Protein AF-A0A972TIW1-F1 (afdb_monomer)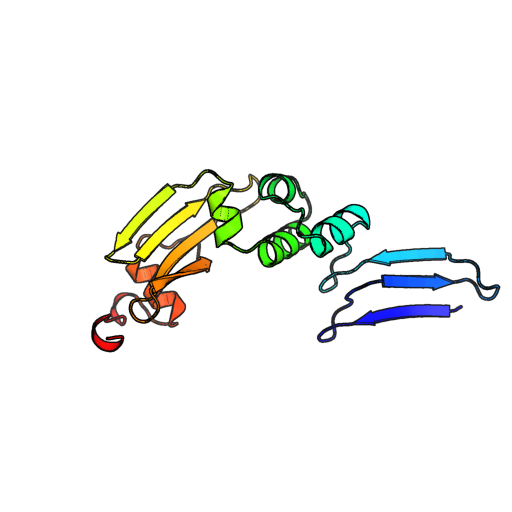

pLDDT: mean 91.23, std 8.9, range [49.75, 98.56]

Radius of gyration: 20.18 Å; Cα contacts (8 Å, |Δi|>4): 251; chains: 1; bounding box: 39×25×66 Å

Mean predicted aligned error: 5.88 Å

Secondary structure (DSSP, 8-state):
-EEEEEEETTEEEEEEEEE-TTS-EEEEEEEETTEEE-HHHHHHHHTT---HHHHHH---HHHHHHHHHHH-HHHHHTTS--EEEEEETTEEEEEE---TTSPPEEEEEEE-TTT--EEEEEE-TT---HHHHHHHHTT--TTT--GGGG-

Structure (mmCIF, N/CA/C/O backbone):
data_AF-A0A972TIW1-F1
#
_entry.id   AF-A0A972TIW1-F1
#
loop_
_atom_site.group_PDB
_atom_site.id
_atom_site.type_symbol
_atom_site.label_atom_id
_atom_site.label_alt_id
_atom_site.label_comp_id
_atom_site.label_asym_id
_atom_site.label_entity_id
_atom_site.label_seq_id
_atom_site.pdbx_PDB_ins_code
_atom_site.Cartn_x
_atom_site.Cartn_y
_atom_site.Cartn_z
_atom_site.occupancy
_atom_site.B_iso_or_equiv
_atom_site.auth_seq_id
_atom_site.auth_comp_id
_atom_site.auth_asym_id
_atom_site.auth_atom_id
_atom_site.pdbx_PDB_model_num
ATOM 1 N N . MET A 1 1 ? 25.552 -8.500 -30.200 1.00 74.44 1 MET A N 1
ATOM 2 C CA . MET A 1 1 ? 24.247 -8.112 -29.606 1.00 74.44 1 MET A CA 1
ATOM 3 C C . MET A 1 1 ? 24.519 -7.359 -28.313 1.00 74.44 1 MET A C 1
ATOM 5 O O . MET A 1 1 ? 25.302 -7.860 -27.518 1.00 74.44 1 MET A O 1
ATOM 9 N N . LYS A 1 2 ? 23.935 -6.172 -28.109 1.00 87.25 2 LYS A N 1
ATOM 10 C CA . LYS A 1 2 ? 24.205 -5.327 -26.927 1.00 87.25 2 LYS A CA 1
ATOM 11 C C . LYS A 1 2 ? 22.974 -5.257 -26.022 1.00 87.25 2 LYS A C 1
ATOM 13 O O . LYS A 1 2 ? 21.846 -5.267 -26.517 1.00 87.25 2 LYS A O 1
ATOM 18 N N . MET A 1 3 ? 23.176 -5.179 -24.708 1.00 88.31 3 MET A N 1
ATOM 19 C CA . MET A 1 3 ? 22.104 -5.073 -23.713 1.00 88.31 3 MET A CA 1
ATOM 20 C C . MET A 1 3 ? 22.479 -4.080 -22.610 1.00 88.31 3 MET A C 1
ATOM 22 O O . MET A 1 3 ? 23.651 -3.931 -22.283 1.00 88.31 3 MET A O 1
ATOM 26 N N . GLN A 1 4 ? 21.473 -3.411 -22.050 1.00 89.88 4 GLN A N 1
ATOM 27 C CA . GLN A 1 4 ? 21.572 -2.538 -20.884 1.00 89.88 4 GLN A CA 1
ATOM 28 C C . GLN A 1 4 ? 20.495 -2.965 -19.895 1.00 89.88 4 GLN A C 1
ATOM 30 O O . GLN A 1 4 ? 19.339 -3.163 -20.283 1.00 89.88 4 GLN A O 1
ATOM 35 N N . MET A 1 5 ? 20.874 -3.094 -18.629 1.00 89.75 5 MET A N 1
ATOM 36 C CA . MET A 1 5 ? 19.962 -3.463 -17.560 1.00 89.75 5 MET A CA 1
ATOM 37 C C . MET A 1 5 ? 20.386 -2.787 -16.267 1.00 89.75 5 MET A C 1
ATOM 39 O O . MET A 1 5 ? 21.566 -2.782 -15.928 1.00 89.75 5 MET A O 1
ATOM 43 N N . ASN A 1 6 ? 19.402 -2.236 -15.571 1.00 88.75 6 ASN A N 1
ATOM 44 C CA . ASN A 1 6 ? 19.588 -1.588 -14.285 1.00 88.75 6 ASN A CA 1
ATOM 45 C C . ASN A 1 6 ? 19.116 -2.529 -13.166 1.00 88.75 6 ASN A C 1
ATOM 47 O O . ASN A 1 6 ? 18.131 -3.261 -13.333 1.00 88.75 6 ASN A O 1
ATOM 51 N N . PHE A 1 7 ? 19.823 -2.503 -12.038 1.00 88.25 7 PHE A N 1
ATOM 52 C CA . PHE A 1 7 ? 19.518 -3.300 -10.855 1.00 88.25 7 PHE A CA 1
ATOM 53 C C . PHE A 1 7 ? 19.493 -2.422 -9.600 1.00 88.25 7 PHE A C 1
ATOM 55 O O . PHE A 1 7 ? 20.227 -1.442 -9.517 1.00 88.25 7 PHE A O 1
ATOM 62 N N . SER A 1 8 ? 18.664 -2.807 -8.632 1.00 86.38 8 SER A N 1
ATOM 63 C CA . SER A 1 8 ? 18.637 -2.305 -7.253 1.00 86.38 8 SER A CA 1
ATOM 64 C C . SER A 1 8 ? 18.431 -3.507 -6.343 1.00 86.38 8 SER A C 1
ATOM 66 O O . SER A 1 8 ? 17.546 -4.318 -6.618 1.00 86.38 8 SER A O 1
ATOM 68 N N . ASP A 1 9 ? 19.269 -3.655 -5.317 1.00 86.50 9 ASP A N 1
ATOM 69 C CA . ASP A 1 9 ? 19.204 -4.763 -4.347 1.00 86.50 9 ASP A CA 1
ATOM 70 C C . ASP A 1 9 ? 19.191 -6.155 -5.006 1.00 86.50 9 ASP A C 1
ATOM 72 O O . ASP A 1 9 ? 18.443 -7.053 -4.629 1.00 86.50 9 ASP A O 1
ATOM 76 N N . GLY A 1 10 ? 19.974 -6.322 -6.078 1.00 86.06 10 GLY A N 1
ATOM 77 C CA . GLY A 1 10 ? 20.034 -7.571 -6.849 1.00 86.06 10 GLY A CA 1
ATOM 78 C C . GLY A 1 10 ? 18.813 -7.845 -7.741 1.00 86.06 10 GLY A C 1
ATOM 79 O O . GLY A 1 10 ? 18.799 -8.830 -8.481 1.00 86.06 10 GLY A O 1
ATOM 80 N N . LEU A 1 11 ? 17.800 -6.975 -7.739 1.00 85.38 11 LEU A N 1
ATOM 81 C CA . LEU A 1 11 ? 16.595 -7.092 -8.562 1.00 85.38 11 LEU A CA 1
ATOM 82 C C . LEU A 1 11 ? 16.664 -6.142 -9.756 1.00 85.38 11 LEU A C 1
ATOM 84 O O . LEU A 1 11 ? 17.169 -5.028 -9.646 1.00 85.38 11 LEU A O 1
ATOM 88 N N . ARG A 1 12 ? 16.098 -6.536 -10.902 1.00 87.62 12 ARG A N 1
ATOM 89 C CA . ARG A 1 12 ? 15.948 -5.632 -12.051 1.00 87.62 12 ARG A CA 1
ATOM 90 C C . ARG A 1 12 ? 15.081 -4.450 -11.640 1.00 87.62 12 ARG A C 1
ATOM 92 O O . ARG A 1 12 ? 13.931 -4.640 -11.225 1.00 87.62 12 ARG A O 1
ATOM 99 N N . ASN A 1 13 ? 15.627 -3.251 -11.793 1.00 89.81 13 ASN A N 1
ATOM 100 C CA . ASN A 1 13 ? 14.957 -2.011 -11.442 1.00 89.81 13 ASN A CA 1
ATOM 101 C C . ASN A 1 13 ? 15.368 -0.905 -12.420 1.00 89.81 13 ASN A C 1
ATOM 103 O O . ASN A 1 13 ? 16.543 -0.570 -12.510 1.00 89.81 13 ASN A O 1
ATOM 107 N N . GLY A 1 14 ? 14.420 -0.365 -13.181 1.00 89.44 14 GLY A N 1
ATOM 108 C CA . GLY A 1 14 ? 14.646 0.592 -14.260 1.00 89.44 14 GLY A CA 1
ATOM 109 C C . GLY A 1 14 ? 14.584 -0.029 -15.659 1.00 89.44 14 GLY A C 1
ATOM 110 O O . GLY A 1 14 ? 13.892 -1.021 -15.910 1.00 89.44 14 GLY A O 1
ATOM 111 N N . PHE A 1 15 ? 15.272 0.600 -16.615 1.00 91.56 15 PHE A N 1
ATOM 112 C CA . PHE A 1 15 ? 15.184 0.224 -18.024 1.00 91.56 15 PHE A CA 1
ATOM 113 C C . PHE A 1 15 ? 15.972 -1.047 -18.345 1.00 91.56 15 PHE A C 1
ATOM 115 O O . PHE A 1 15 ? 17.157 -1.174 -18.049 1.00 91.56 15 PHE A O 1
ATOM 122 N N . TYR A 1 16 ? 15.313 -1.937 -19.075 1.00 92.25 16 TYR A N 1
ATOM 123 C CA . TYR A 1 16 ? 15.921 -3.040 -19.795 1.00 92.25 16 TYR A CA 1
ATOM 124 C C . TYR A 1 16 ? 15.857 -2.739 -21.290 1.00 92.25 16 TYR A C 1
ATOM 126 O O . TYR A 1 16 ? 14.766 -2.566 -21.849 1.00 92.25 16 TYR A O 1
ATOM 134 N N . LYS A 1 17 ? 17.016 -2.665 -21.943 1.00 94.31 17 LYS A N 1
ATOM 135 C CA . LYS A 1 17 ? 17.125 -2.372 -23.373 1.00 94.31 17 LYS A CA 1
ATOM 136 C C . LYS A 1 17 ? 18.016 -3.388 -24.076 1.00 94.31 17 LYS A C 1
ATOM 138 O O . LYS A 1 17 ? 19.038 -3.802 -23.534 1.00 94.31 17 LYS A O 1
ATOM 143 N N . LYS A 1 18 ? 17.639 -3.768 -25.295 1.00 93.69 18 LYS A N 1
ATOM 144 C CA . LYS A 1 18 ? 18.380 -4.717 -26.138 1.00 93.69 18 LYS A CA 1
ATOM 145 C C . LYS A 1 18 ? 18.510 -4.165 -27.550 1.00 93.69 18 LYS A C 1
ATOM 147 O O . LYS A 1 18 ? 17.514 -3.696 -28.096 1.00 93.69 18 LYS A O 1
ATOM 152 N N . TRP A 1 19 ? 19.698 -4.264 -28.140 1.00 95.31 19 TRP A N 1
ATOM 153 C CA . TRP A 1 19 ? 20.004 -3.760 -29.480 1.00 95.31 19 TRP A CA 1
ATOM 154 C C . TRP A 1 19 ? 20.608 -4.840 -30.384 1.00 95.31 19 TRP A C 1
ATOM 156 O O . TRP A 1 19 ? 21.280 -5.764 -29.903 1.00 95.31 19 TRP A O 1
ATOM 166 N N . THR A 1 20 ? 20.390 -4.702 -31.695 1.00 94.12 20 THR A N 1
ATOM 167 C CA . THR A 1 20 ? 21.069 -5.498 -32.729 1.00 94.12 20 THR A CA 1
ATOM 168 C C . THR A 1 20 ? 22.568 -5.156 -32.766 1.00 94.12 20 THR A C 1
ATOM 170 O O . THR A 1 20 ? 22.976 -4.151 -32.171 1.00 94.12 20 THR A O 1
ATOM 173 N N . PRO A 1 21 ? 23.424 -5.977 -33.407 1.00 92.69 21 PRO A N 1
ATOM 174 C CA . PRO A 1 21 ? 24.828 -5.617 -33.632 1.00 92.69 21 PRO A CA 1
ATOM 175 C C . PRO A 1 21 ? 25.004 -4.272 -34.358 1.00 92.69 21 PRO A C 1
ATOM 177 O O . PRO A 1 21 ? 25.921 -3.530 -34.032 1.00 92.69 21 PRO A O 1
ATOM 180 N N . GLU A 1 22 ? 24.071 -3.915 -35.242 1.00 94.25 22 GLU A N 1
ATOM 181 C CA . GLU A 1 22 ? 24.049 -2.667 -36.023 1.00 94.25 22 GLU A CA 1
ATOM 182 C C . GLU A 1 22 ? 23.486 -1.471 -35.226 1.00 94.25 22 GLU A C 1
ATOM 184 O O . GLU A 1 22 ? 23.295 -0.386 -35.765 1.00 94.25 22 GLU A O 1
ATOM 189 N N . GLY A 1 23 ? 23.177 -1.654 -33.936 1.00 90.69 23 GLY A N 1
ATOM 190 C CA . GLY A 1 23 ? 22.736 -0.578 -33.042 1.00 90.69 23 GLY A CA 1
ATOM 191 C C . GLY A 1 23 ? 21.231 -0.288 -33.041 1.00 90.69 23 GLY A C 1
ATOM 192 O O . GLY A 1 23 ? 20.790 0.616 -32.329 1.00 90.69 23 GLY A O 1
ATOM 193 N N . LYS A 1 24 ? 20.401 -1.061 -33.754 1.00 92.38 24 LYS A N 1
ATOM 194 C CA . LYS A 1 24 ? 18.938 -0.879 -33.743 1.00 92.38 24 LYS A CA 1
ATOM 195 C C . LYS A 1 24 ? 18.329 -1.399 -32.440 1.00 92.38 24 LYS A C 1
ATOM 197 O O . LYS A 1 24 ? 18.589 -2.531 -32.038 1.00 92.38 24 LYS A O 1
ATOM 202 N N . LEU A 1 25 ? 17.487 -0.601 -31.777 1.00 92.00 25 LEU A N 1
ATOM 203 C CA . LEU A 1 25 ? 16.772 -1.015 -30.562 1.00 92.00 25 LEU A CA 1
ATOM 204 C C . LEU A 1 25 ? 15.716 -2.083 -30.894 1.00 92.00 25 LEU A C 1
ATOM 206 O O . LEU A 1 25 ? 14.826 -1.852 -31.706 1.00 92.00 25 LEU A O 1
ATOM 210 N N . ILE A 1 26 ? 15.803 -3.235 -30.230 1.00 93.38 26 ILE A N 1
ATOM 211 C CA . ILE A 1 26 ? 14.903 -4.387 -30.406 1.00 93.38 26 ILE A CA 1
ATOM 212 C C . ILE A 1 26 ? 13.870 -4.449 -29.281 1.00 93.38 26 ILE A C 1
ATOM 214 O O . ILE A 1 26 ? 12.725 -4.839 -29.490 1.00 93.38 26 ILE A O 1
ATOM 218 N N . LEU A 1 27 ? 14.274 -4.100 -28.058 1.00 89.69 27 LEU A N 1
ATOM 219 C CA . LEU A 1 27 ? 13.425 -4.237 -26.881 1.00 89.69 27 LEU A CA 1
ATOM 220 C C . LEU A 1 27 ? 13.684 -3.095 -25.910 1.00 89.69 27 LEU A C 1
ATOM 222 O O . LEU A 1 27 ? 14.836 -2.796 -25.611 1.00 89.69 27 LEU A O 1
ATOM 226 N N . LYS A 1 28 ? 12.608 -2.498 -25.394 1.00 92.00 28 LYS A N 1
ATOM 227 C CA . LYS A 1 28 ? 12.627 -1.546 -24.281 1.00 92.00 28 LYS A CA 1
ATOM 228 C C . LYS A 1 28 ? 11.521 -1.923 -23.306 1.00 92.00 28 LYS A C 1
ATOM 230 O O . LYS A 1 28 ? 10.345 -1.904 -23.657 1.00 92.00 28 LYS A O 1
ATOM 235 N N . GLN A 1 29 ? 11.907 -2.299 -22.099 1.00 94.50 29 GLN A N 1
ATOM 236 C CA . GLN A 1 29 ? 11.003 -2.653 -21.009 1.00 94.50 29 GLN A CA 1
ATOM 237 C C . GLN A 1 29 ? 11.443 -1.924 -19.744 1.00 94.50 29 GLN A C 1
ATOM 239 O O . GLN A 1 29 ? 12.597 -1.508 -19.640 1.00 94.50 29 GLN A O 1
ATOM 244 N N . ILE A 1 30 ? 10.529 -1.769 -18.794 1.00 94.81 30 ILE A N 1
ATOM 245 C CA . ILE A 1 30 ? 10.827 -1.221 -17.474 1.00 94.81 30 ILE A CA 1
ATOM 246 C C . ILE A 1 30 ? 10.460 -2.273 -16.442 1.00 94.81 30 ILE A C 1
ATOM 248 O O . ILE A 1 30 ? 9.417 -2.924 -16.557 1.00 94.81 30 ILE A O 1
ATOM 252 N N . TYR A 1 31 ? 11.334 -2.443 -15.461 1.00 94.75 31 TYR A N 1
ATOM 253 C CA . TYR A 1 31 ? 11.129 -3.331 -14.331 1.00 94.75 31 TYR A CA 1
ATOM 254 C C . TYR A 1 31 ? 11.182 -2.528 -13.038 1.00 94.75 31 TYR A C 1
ATOM 256 O O . TYR A 1 31 ? 11.979 -1.607 -12.932 1.00 94.75 31 TYR A O 1
ATOM 264 N N . VAL A 1 32 ? 10.361 -2.891 -12.060 1.00 93.00 32 VAL A N 1
ATOM 265 C CA . VAL A 1 32 ? 10.485 -2.436 -10.671 1.00 93.00 32 VAL A CA 1
ATOM 266 C C . VAL A 1 32 ? 10.449 -3.682 -9.808 1.00 93.00 32 VAL A C 1
ATOM 268 O O . VAL A 1 32 ? 9.507 -4.467 -9.919 1.00 93.00 32 VAL A O 1
ATOM 271 N N . ARG A 1 33 ? 11.495 -3.914 -9.005 1.00 91.31 33 ARG A N 1
ATOM 272 C CA . ARG A 1 33 ? 11.642 -5.127 -8.176 1.00 91.31 33 ARG A CA 1
ATOM 273 C C . ARG A 1 33 ? 11.328 -6.413 -8.968 1.00 91.31 33 ARG A C 1
ATOM 275 O O . ARG A 1 33 ? 10.425 -7.168 -8.616 1.00 91.31 33 ARG A O 1
ATOM 282 N N . ASN A 1 34 ? 12.012 -6.621 -10.102 1.00 92.94 34 ASN A N 1
ATOM 283 C CA . ASN A 1 34 ? 11.799 -7.728 -11.060 1.00 92.94 34 ASN A CA 1
ATOM 284 C C . ASN A 1 34 ? 10.420 -7.805 -11.742 1.00 92.94 34 ASN A C 1
ATOM 286 O O . ASN A 1 34 ? 10.221 -8.635 -12.631 1.00 92.94 34 ASN A O 1
ATOM 290 N N . THR A 1 35 ? 9.481 -6.925 -11.413 1.00 94.38 35 THR A N 1
ATOM 291 C CA . THR A 1 35 ? 8.153 -6.913 -12.022 1.00 94.38 35 THR A CA 1
ATOM 292 C C . THR A 1 35 ? 8.150 -5.985 -13.224 1.00 94.38 35 THR A C 1
ATOM 294 O O . THR A 1 35 ? 8.487 -4.810 -13.111 1.00 94.38 35 THR A O 1
ATOM 297 N N . LYS A 1 36 ? 7.757 -6.495 -14.395 1.00 95.62 36 LYS A N 1
ATOM 298 C CA . LYS A 1 36 ? 7.612 -5.672 -15.602 1.00 95.62 36 LYS A CA 1
ATOM 299 C C . LYS A 1 36 ? 6.441 -4.700 -15.438 1.00 95.62 36 LYS A C 1
ATOM 301 O O . LYS A 1 36 ? 5.311 -5.128 -15.208 1.00 95.62 36 LYS A O 1
ATOM 306 N N . ILE A 1 37 ? 6.697 -3.410 -15.637 1.00 95.62 37 ILE A N 1
ATOM 307 C CA . ILE A 1 37 ? 5.704 -2.333 -15.538 1.00 95.62 37 ILE A CA 1
ATOM 308 C C . ILE A 1 37 ? 5.609 -1.594 -16.880 1.00 95.62 37 ILE A C 1
ATOM 310 O O . ILE A 1 37 ? 6.566 -1.527 -17.652 1.00 95.62 37 ILE A O 1
ATOM 314 N N . SER A 1 38 ? 4.420 -1.077 -17.206 1.00 94.94 38 SER A N 1
ATOM 315 C CA . SER A 1 38 ? 4.234 -0.254 -18.409 1.00 94.94 38 SER A CA 1
ATOM 316 C C . SER A 1 38 ? 4.893 1.119 -18.248 1.00 94.94 38 SER A C 1
ATOM 318 O O . SER A 1 38 ? 4.858 1.686 -17.160 1.00 94.94 38 SER A O 1
ATOM 320 N N . ASN A 1 39 ? 5.409 1.703 -19.335 1.00 93.00 39 ASN A N 1
ATOM 321 C CA . ASN A 1 39 ? 6.025 3.038 -19.286 1.00 93.00 39 ASN A CA 1
ATOM 322 C C . ASN A 1 39 ? 5.082 4.101 -18.705 1.00 93.00 39 ASN A C 1
ATOM 324 O O . ASN A 1 39 ? 5.515 4.938 -17.923 1.00 93.00 39 ASN A O 1
ATOM 328 N N . ARG A 1 40 ? 3.788 4.040 -19.055 1.00 94.31 40 ARG A N 1
ATOM 329 C CA . ARG A 1 40 ? 2.774 4.964 -18.533 1.00 94.31 40 ARG A CA 1
ATOM 330 C C . ARG A 1 40 ? 2.625 4.835 -17.020 1.00 94.31 40 ARG A C 1
ATOM 332 O O . ARG A 1 40 ? 2.579 5.843 -16.332 1.00 94.31 40 ARG A O 1
ATOM 339 N N . LEU A 1 41 ? 2.534 3.608 -16.508 1.00 95.69 41 LEU A N 1
ATOM 340 C CA . LEU A 1 41 ? 2.395 3.383 -15.070 1.00 95.69 41 LEU A CA 1
ATOM 341 C C . LEU A 1 41 ? 3.666 3.790 -14.318 1.00 95.69 41 LEU A C 1
ATOM 343 O O . LEU A 1 41 ? 3.564 4.439 -13.287 1.00 95.69 41 LEU A O 1
ATOM 347 N N . TYR A 1 42 ? 4.840 3.476 -14.869 1.00 94.06 42 TYR A N 1
ATOM 348 C CA . TYR A 1 42 ? 6.121 3.879 -14.295 1.00 94.06 42 TYR A CA 1
ATOM 349 C C . TYR A 1 42 ? 6.247 5.406 -14.180 1.00 94.06 42 TYR A C 1
ATOM 351 O O . TYR A 1 42 ? 6.533 5.909 -13.104 1.00 94.06 42 TYR A O 1
ATOM 359 N N . ALA A 1 43 ? 5.930 6.155 -15.243 1.00 93.81 43 ALA A N 1
ATOM 360 C CA . ALA A 1 43 ? 5.948 7.620 -15.200 1.00 93.81 43 ALA A CA 1
ATOM 361 C C . ALA A 1 43 ? 4.990 8.191 -14.137 1.00 93.81 43 ALA A C 1
ATOM 363 O O . ALA A 1 43 ? 5.355 9.096 -13.395 1.00 93.81 43 ALA A O 1
ATOM 364 N N . ARG A 1 44 ? 3.784 7.621 -14.011 1.00 95.94 44 ARG A N 1
ATOM 365 C CA . ARG A 1 44 ? 2.820 8.035 -12.979 1.00 95.94 44 ARG A CA 1
ATOM 366 C C . ARG A 1 44 ? 3.294 7.733 -11.555 1.00 95.94 44 ARG A C 1
ATOM 368 O O . ARG A 1 44 ? 2.931 8.473 -10.645 1.00 95.94 44 ARG A O 1
ATOM 375 N N . MET A 1 45 ? 4.062 6.657 -11.354 1.00 93.88 45 MET A N 1
ATOM 376 C CA . MET A 1 45 ? 4.693 6.357 -10.062 1.00 93.88 45 MET A CA 1
ATOM 377 C C . MET A 1 45 ? 5.738 7.418 -9.713 1.00 93.88 45 MET A C 1
ATOM 379 O O . MET A 1 45 ? 5.624 8.038 -8.663 1.00 93.88 45 MET A O 1
ATOM 383 N N . GLU A 1 46 ? 6.686 7.679 -10.618 1.00 90.88 46 GLU A N 1
ATOM 384 C CA . GLU A 1 46 ? 7.760 8.669 -10.422 1.00 90.88 46 GLU A CA 1
ATOM 385 C C . GLU A 1 46 ? 7.203 10.074 -10.137 1.00 90.88 46 GLU A C 1
ATOM 387 O O . GLU A 1 46 ? 7.666 10.770 -9.235 1.00 90.88 46 GLU A O 1
ATOM 392 N N . ASN A 1 47 ? 6.134 10.463 -10.838 1.00 95.06 47 ASN A N 1
ATOM 393 C CA . ASN A 1 47 ? 5.470 11.752 -10.639 1.00 95.06 47 ASN A CA 1
ATOM 394 C C . ASN A 1 47 ? 4.526 11.791 -9.419 1.00 95.06 47 ASN A C 1
ATOM 396 O O . ASN A 1 47 ? 3.896 12.816 -9.164 1.00 95.06 47 ASN A O 1
ATOM 400 N N . LYS A 1 48 ? 4.381 10.690 -8.664 1.00 93.44 48 LYS A N 1
ATOM 401 C CA . LYS A 1 48 ? 3.465 10.556 -7.509 1.00 93.44 48 LYS A CA 1
ATOM 402 C C . LYS A 1 48 ? 1.977 10.805 -7.837 1.00 93.44 48 LYS A C 1
ATOM 404 O O . LYS A 1 48 ? 1.185 11.186 -6.966 1.00 93.44 48 LYS A O 1
ATOM 409 N N . GLU A 1 49 ? 1.578 10.504 -9.073 1.00 95.25 49 GLU A N 1
ATOM 410 C CA . GLU A 1 49 ? 0.244 10.734 -9.663 1.00 95.25 49 GLU A CA 1
ATOM 411 C C . GLU A 1 49 ? -0.715 9.531 -9.549 1.00 95.25 49 GLU A C 1
ATOM 413 O O . GLU A 1 49 ? -1.781 9.497 -10.178 1.00 95.25 49 GLU A O 1
ATOM 418 N N . LEU A 1 50 ? -0.336 8.488 -8.811 1.00 95.94 50 LEU A N 1
ATOM 419 C CA . LEU A 1 50 ? -1.204 7.333 -8.597 1.00 95.94 50 LEU A CA 1
ATOM 420 C C . LEU A 1 50 ? -2.245 7.598 -7.508 1.00 95.94 50 LEU A C 1
ATOM 422 O O . LEU A 1 50 ? -1.918 8.081 -6.426 1.00 95.94 50 LEU A O 1
ATOM 426 N N . SER A 1 51 ? -3.493 7.227 -7.796 1.00 97.06 51 SER A N 1
ATOM 427 C CA . SER A 1 51 ? -4.580 7.155 -6.816 1.00 97.06 51 SER A CA 1
ATOM 428 C C . SER A 1 51 ? -4.842 5.711 -6.379 1.00 97.06 51 SER A C 1
ATOM 430 O O . SER A 1 51 ? -4.468 4.755 -7.067 1.00 97.06 51 SER A O 1
ATOM 432 N N . ALA A 1 52 ? -5.550 5.531 -5.267 1.00 97.19 52 ALA A N 1
ATOM 433 C CA . ALA A 1 52 ? -6.020 4.224 -4.821 1.00 97.19 52 ALA A CA 1
ATOM 434 C C . ALA A 1 52 ? -6.910 3.545 -5.879 1.00 97.19 52 ALA A C 1
ATOM 436 O O . ALA A 1 52 ? -6.788 2.346 -6.127 1.00 97.19 52 ALA A O 1
ATOM 437 N N . GLN A 1 53 ? -7.753 4.315 -6.567 1.00 97.00 53 GLN A N 1
ATOM 438 C CA . GLN A 1 53 ? -8.667 3.846 -7.607 1.00 97.00 53 GLN A CA 1
ATOM 439 C C . GLN A 1 53 ? -7.912 3.320 -8.831 1.00 97.00 53 GLN A C 1
ATOM 441 O O . GLN A 1 53 ? -8.346 2.345 -9.450 1.00 97.00 53 GLN A O 1
ATOM 446 N N . ASP A 1 54 ? -6.781 3.936 -9.183 1.00 96.69 54 ASP A N 1
ATOM 447 C CA . ASP A 1 54 ? -5.896 3.406 -10.221 1.00 96.69 54 ASP A CA 1
ATOM 448 C C . ASP A 1 54 ? -5.327 2.050 -9.809 1.00 96.69 54 ASP A C 1
ATOM 450 O O . ASP A 1 54 ? -5.378 1.100 -10.590 1.00 96.69 54 ASP A O 1
ATOM 454 N N . ILE A 1 55 ? -4.831 1.950 -8.572 1.00 96.81 55 ILE A N 1
ATOM 455 C CA . ILE A 1 55 ? -4.202 0.743 -8.022 1.00 96.81 55 ILE A CA 1
ATOM 456 C C . ILE A 1 55 ? -5.196 -0.419 -7.974 1.00 96.81 55 ILE A C 1
ATOM 458 O O . ILE A 1 55 ? -4.879 -1.519 -8.428 1.00 96.81 55 ILE A O 1
ATOM 462 N N . ILE A 1 56 ? -6.420 -0.176 -7.503 1.00 96.12 56 ILE A N 1
ATOM 463 C CA . ILE A 1 56 ? -7.488 -1.183 -7.431 1.00 96.12 56 ILE A CA 1
ATOM 464 C C . ILE A 1 56 ? -7.823 -1.739 -8.826 1.00 96.12 56 ILE A C 1
ATOM 466 O O . ILE A 1 56 ? -8.147 -2.915 -8.966 1.00 96.12 56 ILE A O 1
ATOM 470 N N . LYS A 1 57 ? -7.698 -0.947 -9.897 1.00 95.50 57 LYS A N 1
ATOM 471 C CA . LYS A 1 57 ? -7.963 -1.415 -11.272 1.00 95.50 57 LYS A CA 1
ATOM 472 C C . LYS A 1 57 ? -6.822 -2.249 -11.868 1.00 95.50 57 LYS A C 1
ATOM 474 O O . LYS A 1 57 ? -7.021 -2.907 -12.896 1.00 95.50 57 LYS A O 1
ATOM 479 N N . ILE A 1 58 ? -5.630 -2.245 -11.265 1.00 95.75 58 ILE A N 1
ATOM 480 C CA . ILE A 1 58 ? -4.486 -3.022 -11.754 1.00 95.75 58 ILE A CA 1
ATOM 481 C C . ILE A 1 58 ? -4.804 -4.508 -11.613 1.00 95.75 58 ILE A C 1
ATOM 483 O O . ILE A 1 58 ? -5.044 -4.999 -10.518 1.00 95.75 58 ILE A O 1
ATOM 487 N N . LYS A 1 59 ? -4.757 -5.259 -12.719 1.00 94.19 59 LYS A N 1
ATOM 488 C CA . LYS A 1 59 ? -5.045 -6.705 -12.716 1.00 94.19 59 LYS A CA 1
ATOM 489 C C . LYS A 1 59 ? -3.914 -7.532 -12.096 1.00 94.19 59 LYS A C 1
ATOM 491 O O . LYS A 1 59 ? -4.181 -8.455 -11.328 1.00 94.19 59 LYS A O 1
ATOM 496 N N . ASN A 1 60 ? -2.664 -7.214 -12.434 1.00 94.88 60 ASN A N 1
ATOM 497 C CA . ASN A 1 60 ? -1.491 -7.954 -11.969 1.00 94.88 60 ASN A CA 1
ATOM 498 C C . ASN A 1 60 ? -1.219 -7.662 -10.482 1.00 94.88 60 ASN A C 1
ATOM 500 O O . ASN A 1 60 ? -1.004 -6.511 -10.113 1.00 94.88 60 ASN A O 1
ATOM 504 N N . ALA A 1 61 ? -1.216 -8.703 -9.647 1.00 94.19 61 ALA A N 1
ATOM 505 C CA . ALA A 1 61 ? -1.064 -8.567 -8.198 1.00 94.19 61 ALA A CA 1
ATOM 506 C C . ALA A 1 61 ? 0.298 -8.000 -7.771 1.00 94.19 61 ALA A C 1
ATOM 508 O O . ALA A 1 61 ? 0.343 -7.131 -6.906 1.00 94.19 61 ALA A O 1
ATOM 509 N N . ALA A 1 62 ? 1.393 -8.417 -8.415 1.00 94.75 62 ALA A N 1
ATOM 510 C CA . ALA A 1 62 ? 2.730 -7.910 -8.105 1.00 94.75 62 ALA A CA 1
ATOM 511 C C . ALA A 1 62 ? 2.850 -6.412 -8.420 1.00 94.75 62 ALA A C 1
ATOM 513 O O . ALA A 1 62 ? 3.325 -5.638 -7.594 1.00 94.75 62 ALA A O 1
ATOM 514 N N . VAL A 1 63 ? 2.331 -5.981 -9.576 1.00 96.75 63 VAL A N 1
ATOM 515 C CA . VAL A 1 63 ? 2.292 -4.555 -9.946 1.00 96.75 63 VAL A CA 1
ATOM 516 C C . VAL A 1 63 ? 1.426 -3.764 -8.965 1.00 96.75 63 VAL A C 1
ATOM 518 O O . VAL A 1 63 ? 1.836 -2.708 -8.496 1.00 96.75 63 VAL A O 1
ATOM 521 N N . ARG A 1 64 ? 0.241 -4.283 -8.618 1.00 95.88 64 ARG A N 1
ATOM 522 C CA . ARG A 1 64 ? -0.675 -3.645 -7.664 1.00 95.88 64 ARG A CA 1
ATOM 523 C C . ARG A 1 64 ? -0.017 -3.456 -6.296 1.00 95.88 64 ARG A C 1
ATOM 525 O O . ARG A 1 64 ? -0.115 -2.373 -5.731 1.00 95.88 64 ARG A O 1
ATOM 532 N N . ARG A 1 65 ? 0.695 -4.474 -5.804 1.00 94.06 65 ARG A N 1
ATOM 533 C CA . ARG A 1 65 ? 1.456 -4.416 -4.552 1.00 94.06 65 ARG A CA 1
ATOM 534 C C . ARG A 1 65 ? 2.557 -3.360 -4.595 1.00 94.06 65 ARG A C 1
ATOM 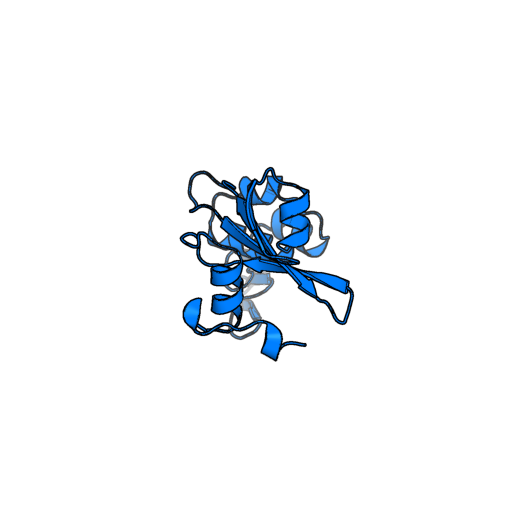536 O O . ARG A 1 65 ? 2.647 -2.565 -3.670 1.00 94.06 65 ARG A O 1
ATOM 543 N N . ILE A 1 66 ? 3.332 -3.308 -5.679 1.00 95.38 66 ILE A N 1
ATOM 544 C CA . ILE A 1 66 ? 4.378 -2.292 -5.861 1.00 95.38 66 ILE A CA 1
ATOM 545 C C . ILE A 1 66 ? 3.787 -0.881 -5.797 1.00 95.38 66 ILE A C 1
ATOM 547 O O . ILE A 1 66 ? 4.305 -0.032 -5.079 1.00 95.38 66 ILE A O 1
ATOM 551 N N . CYS A 1 67 ? 2.687 -0.636 -6.513 1.00 96.62 67 CYS A N 1
ATOM 552 C CA . CYS A 1 67 ? 2.042 0.674 -6.515 1.00 96.62 67 CYS A CA 1
ATOM 553 C C . CYS A 1 67 ? 1.419 1.033 -5.158 1.00 96.62 67 CYS A C 1
ATOM 555 O O . CYS A 1 67 ? 1.405 2.203 -4.792 1.00 96.62 67 CYS A O 1
ATOM 557 N N . LEU A 1 68 ? 0.900 0.050 -4.418 1.00 95.69 68 LEU A N 1
ATOM 558 C CA . LEU A 1 68 ? 0.362 0.256 -3.074 1.00 95.69 68 LEU A CA 1
ATOM 559 C C . LEU A 1 68 ? 1.463 0.614 -2.067 1.00 95.69 68 LEU A C 1
ATOM 561 O O . LEU A 1 68 ? 1.272 1.517 -1.259 1.00 95.69 68 LEU A O 1
ATOM 565 N N . GLU A 1 69 ? 2.610 -0.066 -2.141 1.00 93.06 69 GLU A N 1
ATOM 566 C CA . GLU A 1 69 ? 3.795 0.244 -1.332 1.00 93.06 69 GLU A CA 1
ATOM 567 C C . GLU A 1 69 ? 4.315 1.660 -1.632 1.00 93.06 69 GLU A C 1
ATOM 569 O O . GLU A 1 69 ? 4.640 2.388 -0.702 1.00 93.06 69 GLU A O 1
ATOM 574 N N . GLU A 1 70 ? 4.312 2.074 -2.903 1.00 93.94 70 GLU A N 1
ATOM 575 C CA . GLU A 1 70 ? 4.706 3.429 -3.318 1.00 93.94 70 GLU A CA 1
ATOM 576 C C . GLU A 1 70 ? 3.718 4.510 -2.846 1.00 93.94 70 GLU A C 1
ATOM 578 O O . GLU A 1 70 ? 4.121 5.583 -2.404 1.00 93.94 70 GLU A O 1
ATOM 583 N N . LEU A 1 71 ? 2.407 4.246 -2.927 1.00 95.94 71 LEU A N 1
ATOM 584 C CA . LEU A 1 71 ? 1.391 5.202 -2.475 1.00 95.94 71 LEU A CA 1
ATOM 585 C C . LEU A 1 71 ? 1.389 5.359 -0.948 1.00 95.94 71 LEU A C 1
ATOM 587 O O . LEU A 1 71 ? 1.123 6.449 -0.437 1.00 95.94 71 LEU A O 1
ATOM 591 N N . GLY A 1 72 ? 1.658 4.264 -0.237 1.00 95.88 72 GLY A N 1
ATOM 592 C CA . GLY A 1 72 ? 1.591 4.175 1.213 1.00 95.88 72 GLY A CA 1
ATOM 593 C C . GLY A 1 72 ? 0.164 3.990 1.738 1.00 95.88 72 GLY A C 1
ATOM 594 O O . GLY A 1 72 ? -0.819 4.495 1.187 1.00 95.88 72 GLY A O 1
ATOM 595 N N . TYR A 1 73 ? 0.044 3.273 2.856 1.00 96.81 73 TYR A N 1
ATOM 596 C CA . TYR A 1 73 ? -1.256 2.915 3.428 1.00 96.81 73 TYR A CA 1
ATOM 597 C C . TYR A 1 73 ? -2.058 4.116 3.932 1.00 96.81 73 TYR A C 1
ATOM 599 O O . TYR A 1 73 ? -3.271 4.131 3.763 1.00 96.81 73 TYR A O 1
ATOM 607 N N . ALA A 1 74 ? -1.406 5.139 4.490 1.00 94.81 74 ALA A N 1
ATOM 608 C CA . ALA A 1 74 ? -2.095 6.331 4.985 1.00 94.81 74 ALA A CA 1
ATOM 609 C C . ALA A 1 74 ? -2.826 7.088 3.858 1.00 94.81 74 ALA A C 1
ATOM 611 O O . ALA A 1 74 ? -4.007 7.410 3.982 1.00 94.81 74 ALA A O 1
ATOM 612 N N . ARG A 1 75 ? -2.150 7.317 2.720 1.00 96.06 75 ARG A N 1
ATOM 613 C CA . ARG A 1 75 ? -2.748 7.967 1.539 1.00 96.06 75 ARG A CA 1
ATOM 614 C C . ARG A 1 75 ? -3.737 7.055 0.816 1.00 96.06 75 ARG A C 1
ATOM 616 O O . ARG A 1 75 ? -4.699 7.548 0.238 1.00 96.06 75 ARG A O 1
ATOM 623 N N . PHE A 1 76 ? -3.520 5.741 0.836 1.00 97.50 76 PHE A N 1
ATOM 624 C CA . PHE A 1 76 ? -4.494 4.788 0.311 1.00 97.50 76 PHE A CA 1
ATOM 625 C C . PHE A 1 76 ? -5.799 4.832 1.117 1.00 97.50 76 PHE A C 1
ATOM 627 O O . PHE A 1 76 ? -6.872 4.972 0.537 1.00 97.50 76 PHE A O 1
ATOM 634 N N . LEU A 1 77 ? -5.699 4.790 2.449 1.00 96.69 77 LEU A N 1
ATOM 635 C CA . LEU A 1 77 ? -6.831 4.804 3.374 1.00 96.69 77 LEU A CA 1
ATOM 636 C C . LEU A 1 77 ? -7.690 6.070 3.235 1.00 96.69 77 LEU A C 1
ATOM 638 O O . LEU A 1 77 ? -8.909 5.986 3.334 1.00 96.69 77 LEU A O 1
ATOM 642 N N . SER A 1 78 ? -7.083 7.227 2.947 1.00 96.19 78 SER A N 1
ATOM 643 C CA . SER A 1 78 ? -7.827 8.479 2.741 1.00 96.19 78 SER A CA 1
ATOM 644 C C . SER A 1 78 ? -8.634 8.533 1.437 1.00 96.19 78 SER A C 1
ATOM 646 O O . SER A 1 78 ? -9.416 9.460 1.245 1.00 96.19 78 SER A O 1
ATOM 648 N N . GLN A 1 79 ? -8.455 7.562 0.537 1.00 97.56 79 GLN A N 1
ATOM 649 C CA . GLN A 1 79 ? -9.083 7.530 -0.789 1.00 97.56 79 GLN A CA 1
ATOM 650 C C . GLN A 1 79 ? -10.047 6.354 -0.977 1.00 97.56 79 GLN A C 1
ATOM 652 O O . GLN A 1 79 ? -10.646 6.234 -2.049 1.00 97.56 79 GLN A O 1
ATOM 657 N N . VAL A 1 80 ? -10.183 5.477 0.020 1.00 97.00 80 VAL A N 1
ATOM 658 C CA . VAL A 1 80 ? -11.011 4.267 -0.060 1.00 97.00 80 VAL A CA 1
ATOM 659 C C . VAL A 1 80 ? -11.999 4.193 1.093 1.00 97.00 80 VAL A C 1
ATOM 661 O O . VAL A 1 80 ? -11.718 4.617 2.216 1.00 97.00 80 VAL A O 1
ATOM 664 N N . GLU A 1 81 ? -13.155 3.600 0.815 1.00 96.44 81 GLU A N 1
ATOM 665 C CA . GLU A 1 81 ? -14.101 3.230 1.858 1.00 96.44 81 GLU A CA 1
ATOM 666 C C . GLU A 1 81 ? -13.497 2.136 2.741 1.00 96.44 81 GLU A C 1
ATOM 668 O O . GLU A 1 81 ? -12.874 1.188 2.256 1.00 96.44 81 GLU A O 1
ATOM 673 N N . HIS A 1 82 ? -13.658 2.285 4.050 1.00 97.38 82 HIS A N 1
ATOM 674 C CA . HIS A 1 82 ? -13.083 1.388 5.036 1.00 97.38 82 HIS A CA 1
ATOM 675 C C . HIS A 1 82 ? -13.955 1.333 6.284 1.00 97.38 82 HIS A C 1
ATOM 677 O O . HIS A 1 82 ? -14.734 2.242 6.568 1.00 97.38 82 HIS A O 1
ATOM 683 N N . LYS A 1 83 ? -13.791 0.259 7.058 1.00 97.88 83 LYS A N 1
ATOM 684 C CA . LYS A 1 83 ? -14.499 0.057 8.318 1.00 97.88 83 LYS A CA 1
ATOM 685 C C . LYS A 1 83 ? -13.504 -0.055 9.461 1.00 97.88 83 LYS A C 1
ATOM 687 O O . LYS A 1 83 ? -12.647 -0.933 9.440 1.00 97.88 83 LYS A O 1
ATOM 692 N N . VAL A 1 84 ? -13.654 0.778 10.485 1.00 98.00 84 VAL A N 1
ATOM 693 C CA . VAL A 1 84 ? -12.999 0.540 11.777 1.00 98.00 84 VAL A CA 1
ATOM 694 C C . VAL A 1 84 ? -13.726 -0.626 12.448 1.00 98.00 84 VAL A C 1
ATOM 696 O O . VAL A 1 84 ? -14.933 -0.552 12.677 1.00 98.00 84 VAL A O 1
ATOM 699 N N . ILE A 1 85 ? -13.019 -1.730 12.678 1.00 98.06 85 ILE A N 1
ATOM 700 C CA . ILE A 1 85 ? -13.584 -2.962 13.245 1.00 98.06 85 ILE A CA 1
ATOM 701 C C . ILE A 1 85 ? -13.271 -3.136 14.731 1.00 98.06 85 ILE A C 1
ATOM 703 O O . ILE A 1 85 ? -13.970 -3.900 15.386 1.00 98.06 85 ILE A O 1
ATOM 707 N N . ASP A 1 86 ? -12.264 -2.431 15.252 1.00 98.31 86 ASP A N 1
ATOM 708 C CA . ASP A 1 86 ? -11.966 -2.366 16.683 1.00 98.31 86 ASP A CA 1
ATOM 709 C C . ASP A 1 86 ? -11.205 -1.077 17.027 1.00 98.31 86 ASP A C 1
ATOM 711 O O . ASP A 1 86 ? -10.500 -0.523 16.174 1.00 98.31 86 ASP A O 1
ATOM 715 N N . ARG A 1 87 ? -11.340 -0.614 18.272 1.00 97.12 87 ARG A N 1
ATOM 716 C CA . ARG A 1 87 ? -10.614 0.539 18.822 1.00 97.12 87 ARG A CA 1
ATOM 717 C C . ARG A 1 87 ? -10.127 0.225 20.228 1.00 97.12 87 ARG A C 1
ATOM 719 O O . ARG A 1 87 ? -10.899 -0.276 21.038 1.00 97.12 87 ARG A O 1
ATOM 726 N N . ASP A 1 88 ? -8.882 0.579 20.514 1.00 93.44 88 ASP A N 1
ATOM 727 C CA . ASP A 1 88 ? -8.280 0.432 21.839 1.00 93.44 88 ASP A CA 1
ATOM 728 C C . ASP A 1 88 ? -7.355 1.628 22.102 1.00 93.44 88 ASP A C 1
ATOM 730 O O . ASP A 1 88 ? -6.266 1.712 21.538 1.00 93.44 88 ASP A O 1
ATOM 734 N N . GLY A 1 89 ? -7.824 2.608 22.879 1.00 90.62 89 GLY A N 1
ATOM 735 C CA . GLY A 1 89 ? -7.101 3.864 23.105 1.00 90.62 89 GLY A CA 1
ATOM 736 C C . GLY A 1 89 ? -6.753 4.596 21.801 1.00 90.62 89 GLY A C 1
ATOM 737 O O . GLY A 1 89 ? -7.636 4.974 21.034 1.00 90.62 89 GLY A O 1
ATOM 738 N N . GLU A 1 90 ? -5.454 4.774 21.550 1.00 91.31 90 GLU A N 1
ATOM 739 C CA . GLU A 1 90 ? -4.886 5.446 20.367 1.00 91.31 90 GLU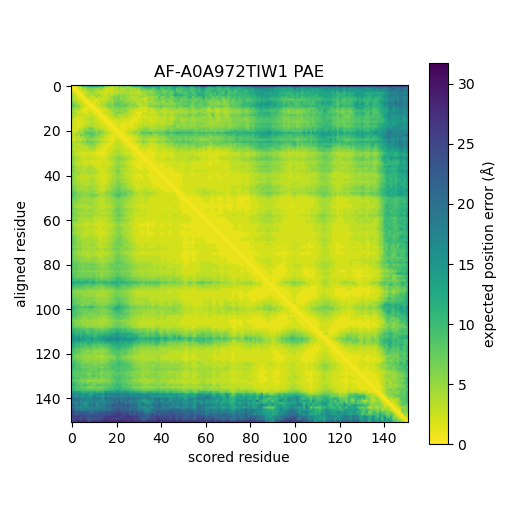 A CA 1
ATOM 740 C C . GLU A 1 90 ? -4.699 4.507 19.152 1.00 91.31 90 GLU A C 1
ATOM 742 O O . GLU A 1 90 ? -4.056 4.868 18.157 1.00 91.31 90 GLU A O 1
ATOM 747 N N . TYR A 1 91 ? -5.249 3.291 19.231 1.00 94.56 91 TYR A N 1
ATOM 748 C CA . TYR A 1 91 ? -5.166 2.262 18.202 1.00 94.56 91 TYR A CA 1
ATOM 749 C C . TYR A 1 91 ? -6.519 2.040 17.517 1.00 94.56 91 TYR A C 1
ATOM 751 O O . TYR A 1 91 ? -7.527 1.761 18.167 1.00 94.56 91 TYR A O 1
ATOM 759 N N . GLU A 1 92 ? -6.537 2.075 16.183 1.00 97.44 92 GLU A N 1
ATOM 760 C CA . GLU A 1 92 ? -7.699 1.689 15.374 1.00 97.44 92 GLU A CA 1
ATOM 761 C C . GLU A 1 92 ? -7.337 0.499 14.478 1.00 97.44 92 GLU A C 1
ATOM 763 O O . GLU A 1 92 ? -6.402 0.576 13.676 1.00 97.44 92 GLU A O 1
ATOM 768 N N . LEU A 1 93 ? -8.096 -0.596 14.575 1.00 98.38 93 LEU A N 1
ATOM 769 C CA . LEU A 1 93 ? -8.015 -1.697 13.619 1.00 98.38 93 LEU A CA 1
ATOM 770 C C . LEU A 1 93 ? -9.035 -1.473 12.507 1.00 98.38 93 LEU A C 1
ATOM 772 O O . LEU A 1 93 ? -10.237 -1.357 12.747 1.00 98.38 93 LEU A O 1
ATOM 776 N N . ILE A 1 94 ? -8.550 -1.441 11.274 1.00 98.56 94 ILE A N 1
ATOM 777 C CA . ILE A 1 94 ? -9.318 -1.060 10.096 1.00 98.56 94 ILE A CA 1
ATOM 778 C C . ILE A 1 94 ? -9.345 -2.224 9.116 1.00 98.56 94 ILE A C 1
ATOM 780 O O . ILE A 1 94 ? -8.302 -2.782 8.786 1.00 98.56 94 ILE A O 1
ATOM 784 N N . LYS A 1 95 ? -10.532 -2.553 8.608 1.00 98.25 95 LYS A N 1
ATOM 785 C CA . LYS A 1 95 ? -10.751 -3.511 7.526 1.00 98.25 95 LYS A CA 1
ATOM 786 C C . LYS A 1 95 ? -11.118 -2.776 6.237 1.00 98.25 95 LYS A C 1
ATOM 788 O O . LYS A 1 95 ? -11.975 -1.890 6.241 1.00 98.25 95 LYS A O 1
ATOM 793 N N . ILE A 1 96 ? -10.517 -3.200 5.127 1.00 97.31 96 ILE A N 1
ATOM 794 C CA . ILE A 1 96 ? -10.795 -2.688 3.783 1.00 97.31 96 ILE A CA 1
ATOM 795 C C . ILE A 1 96 ? -11.046 -3.857 2.828 1.00 97.31 96 ILE A C 1
ATOM 797 O O . ILE A 1 96 ? -10.145 -4.650 2.539 1.00 97.31 96 ILE A O 1
ATOM 801 N N . ASP A 1 97 ? -12.256 -3.930 2.281 1.00 96.19 97 ASP A N 1
ATOM 802 C CA . ASP A 1 97 ? -12.610 -4.847 1.194 1.00 96.19 97 ASP A CA 1
ATOM 803 C C . ASP A 1 97 ? -12.233 -4.194 -0.157 1.00 96.19 97 ASP A C 1
ATOM 805 O O . ASP A 1 97 ? -13.065 -3.717 -0.922 1.00 96.19 97 ASP A O 1
ATOM 809 N N . TRP A 1 98 ? -10.924 -4.095 -0.414 1.00 94.38 98 TRP A N 1
ATOM 810 C CA . TRP A 1 98 ? -10.338 -3.193 -1.418 1.00 94.38 98 TRP A CA 1
ATOM 811 C C . TRP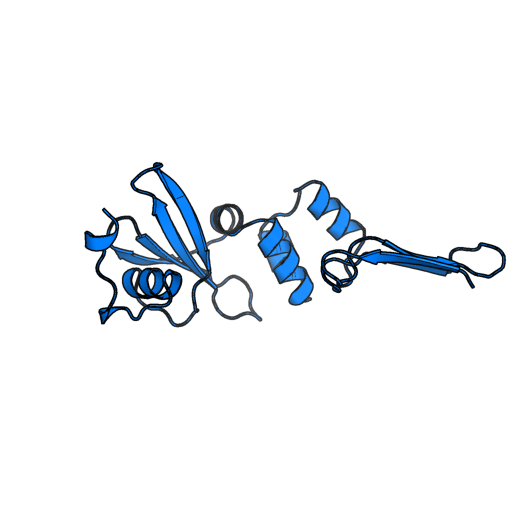 A 1 98 ? -10.283 -3.731 -2.856 1.00 94.38 98 TRP A C 1
ATOM 813 O O . TRP A 1 98 ? -10.205 -2.952 -3.805 1.00 94.38 98 TRP A O 1
ATOM 823 N N . HIS A 1 99 ? -10.271 -5.052 -3.054 1.00 93.62 99 HIS A N 1
ATOM 824 C CA . HIS A 1 99 ? -10.185 -5.643 -4.388 1.00 93.62 99 HIS A CA 1
ATOM 825 C C . HIS A 1 99 ? -10.784 -7.052 -4.427 1.00 93.62 99 HIS A C 1
ATOM 827 O O . HIS A 1 99 ? -10.427 -7.917 -3.639 1.00 93.62 99 HIS A O 1
ATOM 833 N N . LYS A 1 100 ? -11.627 -7.331 -5.427 1.00 90.12 100 LYS A N 1
ATOM 834 C CA . LYS A 1 100 ? -12.409 -8.582 -5.534 1.00 90.12 100 LYS A CA 1
ATOM 835 C C . LYS A 1 100 ? -11.610 -9.889 -5.654 1.00 90.12 100 LYS A C 1
ATOM 837 O O . LYS A 1 100 ? -12.192 -10.961 -5.585 1.00 90.12 100 LYS A O 1
ATOM 842 N N . ARG A 1 101 ? -10.311 -9.813 -5.963 1.00 90.94 101 ARG A N 1
ATOM 843 C CA . ARG A 1 101 ? -9.412 -10.985 -6.082 1.00 90.94 101 ARG A CA 1
ATOM 844 C C . ARG A 1 101 ? -8.350 -11.025 -4.987 1.00 90.94 101 ARG A C 1
ATOM 846 O O . ARG A 1 101 ? -7.355 -11.719 -5.148 1.00 90.94 101 ARG A O 1
ATOM 853 N N . GLU A 1 102 ? -8.498 -10.189 -3.973 1.00 92.38 102 GLU A N 1
ATOM 854 C CA . GLU A 1 102 ? -7.570 -10.084 -2.857 1.00 92.38 102 GLU A CA 1
ATOM 855 C C . GLU A 1 102 ? -8.325 -10.385 -1.574 1.00 92.38 102 GLU A C 1
ATOM 857 O O . GLU A 1 102 ? -9.531 -10.151 -1.476 1.00 92.38 102 GLU A O 1
ATOM 862 N N . GLU A 1 103 ? -7.603 -10.888 -0.584 1.00 93.81 103 GLU A N 1
ATOM 863 C CA . GLU A 1 103 ? -8.122 -10.929 0.774 1.00 93.81 103 GLU A CA 1
ATOM 864 C C . GLU A 1 103 ? -8.367 -9.502 1.307 1.00 93.81 103 GLU A C 1
ATOM 866 O O . GLU A 1 103 ? -7.706 -8.542 0.869 1.00 93.81 103 GLU A O 1
ATOM 871 N N . PRO A 1 104 ? -9.291 -9.340 2.270 1.00 95.81 104 PRO A N 1
ATOM 872 C CA . PRO A 1 104 ? -9.494 -8.064 2.934 1.00 95.81 104 PRO A CA 1
ATOM 873 C C . PRO A 1 104 ? -8.203 -7.558 3.572 1.00 95.81 104 PRO A C 1
ATOM 875 O O . PRO A 1 104 ? -7.517 -8.278 4.297 1.00 95.81 104 PRO A O 1
ATOM 878 N N . MET A 1 105 ? -7.889 -6.289 3.350 1.00 96.69 105 MET A N 1
ATOM 879 C CA . MET A 1 105 ? -6.726 -5.668 3.966 1.00 96.69 105 MET A CA 1
ATOM 880 C C . MET A 1 105 ? -7.080 -5.254 5.388 1.00 96.69 105 MET A C 1
ATOM 882 O O . MET A 1 105 ? -8.091 -4.586 5.595 1.00 96.69 105 MET A O 1
ATOM 886 N N . HIS A 1 106 ? -6.243 -5.639 6.349 1.00 98.06 106 HIS A N 1
ATOM 887 C CA . HIS A 1 106 ? -6.319 -5.124 7.709 1.00 98.06 106 HIS A CA 1
ATOM 888 C C . HIS A 1 106 ? -5.160 -4.168 7.956 1.00 98.06 106 HIS A C 1
ATOM 890 O O . HIS A 1 106 ? -4.002 -4.496 7.680 1.00 98.06 106 HIS A O 1
ATOM 896 N N . LEU A 1 107 ? -5.487 -2.976 8.443 1.00 97.88 107 LEU A N 1
ATOM 897 C CA . LEU A 1 107 ? -4.532 -1.934 8.782 1.00 97.88 107 LEU A CA 1
ATOM 898 C C . LEU A 1 107 ? -4.696 -1.557 10.251 1.00 97.88 107 LEU A C 1
ATOM 900 O O . LEU A 1 107 ? -5.808 -1.318 10.712 1.00 97.88 107 LEU A O 1
ATOM 904 N N . LEU A 1 108 ? -3.583 -1.481 10.966 1.00 97.88 108 LEU A N 1
ATOM 905 C CA . LEU A 1 108 ? -3.503 -0.877 12.282 1.00 97.88 108 LEU A CA 1
ATOM 906 C C . LEU A 1 108 ? -3.083 0.581 12.109 1.00 97.88 108 LEU A C 1
ATOM 908 O O . LEU A 1 108 ? -1.999 0.862 11.592 1.00 97.88 108 LEU A O 1
ATOM 912 N N . LYS A 1 109 ? -3.938 1.502 12.541 1.00 97.06 109 LYS A N 1
ATOM 913 C CA . LYS A 1 109 ? -3.606 2.918 12.645 1.00 97.06 109 LYS A CA 1
ATOM 914 C C . LYS A 1 109 ? -3.244 3.229 14.091 1.00 97.06 109 LYS A C 1
ATOM 916 O O . LYS A 1 109 ? -3.998 2.893 14.998 1.00 97.06 109 LYS A O 1
ATOM 921 N N . VAL A 1 110 ? -2.089 3.854 14.279 1.00 94.31 110 VAL A N 1
ATOM 922 C CA . VAL A 1 110 ? -1.508 4.159 15.589 1.00 94.31 110 VAL A CA 1
ATOM 923 C C . VAL A 1 110 ? -1.191 5.638 15.651 1.00 94.31 110 VAL A C 1
ATOM 925 O O . VAL A 1 110 ? -0.572 6.159 14.721 1.00 94.31 110 VAL A O 1
ATOM 928 N N . LYS A 1 111 ? -1.553 6.305 16.743 1.00 91.19 111 LYS A N 1
ATOM 929 C CA . LYS A 1 111 ? -0.977 7.605 17.086 1.00 91.19 111 LYS A CA 1
ATOM 930 C C . LYS A 1 111 ? 0.181 7.391 18.054 1.00 91.19 111 LYS A C 1
ATOM 932 O O . LYS A 1 111 ? 0.001 6.833 19.127 1.00 91.19 111 LYS A O 1
ATOM 937 N N . CYS A 1 112 ? 1.375 7.822 17.672 1.00 84.69 112 CYS A N 1
ATOM 938 C CA . CYS A 1 112 ? 2.544 7.750 18.538 1.00 84.69 112 CYS A CA 1
ATOM 939 C C . CYS A 1 112 ? 2.412 8.779 19.677 1.00 84.69 112 CYS A C 1
ATOM 941 O O . CYS A 1 112 ? 2.320 9.973 19.373 1.00 84.69 112 CYS A O 1
ATOM 943 N N . PRO A 1 113 ? 2.431 8.369 20.961 1.00 82.69 113 PRO A N 1
ATOM 944 C CA . PRO A 1 113 ? 2.233 9.291 22.081 1.00 82.69 113 PRO A CA 1
ATOM 945 C C . PRO A 1 113 ? 3.321 10.366 22.186 1.00 82.69 113 PRO A C 1
ATOM 947 O O . PRO A 1 113 ? 3.019 11.520 22.475 1.00 82.69 113 PRO A O 1
ATOM 950 N N . SER A 1 114 ? 4.577 10.010 21.897 1.00 84.38 114 SER A N 1
ATOM 951 C CA . SER A 1 114 ? 5.729 10.906 22.058 1.00 84.38 114 SER A CA 1
ATOM 952 C C . SER A 1 114 ? 5.865 11.954 20.951 1.00 84.38 114 SER A C 1
ATOM 954 O O . SER A 1 114 ? 6.367 13.046 21.197 1.00 84.38 114 SER A O 1
ATOM 956 N N . THR A 1 115 ? 5.418 11.648 19.729 1.00 90.69 115 THR A N 1
ATOM 957 C CA . THR A 1 115 ? 5.562 12.547 18.565 1.00 90.69 115 THR A CA 1
ATOM 958 C C . THR A 1 115 ? 4.237 13.102 18.051 1.00 90.69 115 THR A C 1
ATOM 960 O O . THR A 1 115 ? 4.227 14.029 17.245 1.00 90.69 115 THR A O 1
ATOM 963 N N . GLY A 1 116 ? 3.108 12.514 18.452 1.00 88.44 116 GLY A N 1
ATOM 964 C CA . GLY A 1 116 ? 1.786 12.800 17.894 1.00 88.44 116 GLY A CA 1
ATOM 965 C C . GLY A 1 116 ? 1.587 12.319 16.449 1.00 88.44 116 GLY A C 1
ATOM 966 O O . GLY A 1 116 ? 0.503 12.510 15.8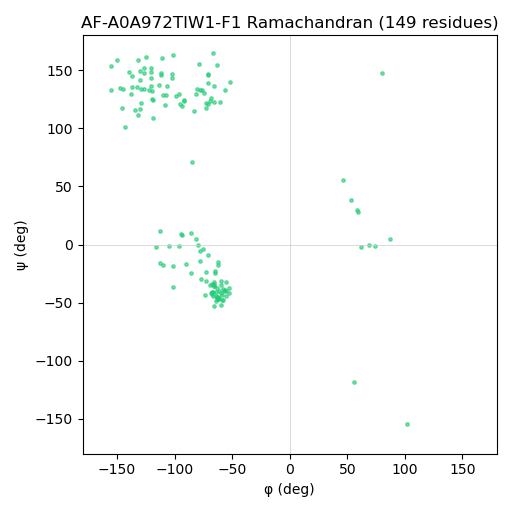96 1.00 88.44 116 GLY A O 1
ATOM 967 N N . ALA A 1 117 ? 2.599 11.702 15.827 1.00 89.69 117 ALA A N 1
ATOM 968 C CA . ALA A 1 117 ? 2.534 11.235 14.448 1.00 89.69 117 ALA A CA 1
ATOM 969 C C . ALA A 1 117 ? 1.605 10.021 14.301 1.00 89.69 117 ALA A C 1
ATOM 971 O O . ALA A 1 117 ? 1.551 9.154 15.175 1.00 89.69 117 ALA A O 1
ATOM 972 N N . TYR A 1 118 ? 0.913 9.935 13.162 1.00 92.62 118 TYR A N 1
ATOM 973 C CA . TYR A 1 118 ? 0.091 8.777 12.819 1.00 92.62 118 TYR A CA 1
ATOM 974 C C . TYR A 1 118 ? 0.852 7.806 11.922 1.00 92.62 118 TYR A C 1
ATOM 976 O O . TYR A 1 118 ? 1.352 8.182 10.861 1.00 92.62 118 TYR A O 1
ATOM 984 N N . TYR A 1 119 ? 0.847 6.537 12.310 1.00 92.81 119 TYR A N 1
ATOM 985 C CA . TYR A 1 119 ? 1.378 5.429 11.531 1.00 92.81 119 TYR A CA 1
ATOM 986 C C . TYR A 1 119 ? 0.239 4.527 11.069 1.00 92.81 119 TYR A C 1
ATOM 988 O O . TYR A 1 119 ? -0.783 4.390 11.738 1.00 92.81 119 TYR A O 1
ATOM 996 N N . THR A 1 120 ? 0.391 3.922 9.894 1.00 96.00 120 THR A N 1
ATOM 997 C CA . THR A 1 120 ? -0.573 2.957 9.355 1.00 96.00 120 THR A CA 1
ATOM 998 C C . THR A 1 120 ? 0.183 1.733 8.869 1.00 96.00 120 THR A C 1
ATOM 1000 O O . THR A 1 120 ? 0.926 1.801 7.890 1.00 96.00 120 THR A O 1
ATOM 1003 N N . LEU A 1 121 ? 0.002 0.620 9.571 1.00 95.06 121 LEU A N 1
ATOM 1004 C CA . LEU A 1 121 ? 0.738 -0.622 9.368 1.00 95.06 121 LEU A CA 1
ATOM 1005 C C . LEU A 1 121 ? -0.212 -1.702 8.867 1.00 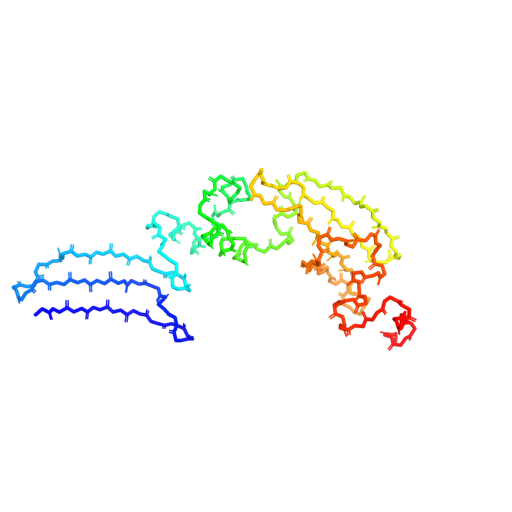95.06 121 LEU A C 1
ATOM 1007 O O . LEU A 1 121 ? -1.318 -1.845 9.382 1.00 95.06 121 LEU A O 1
ATOM 1011 N N . ARG A 1 122 ? 0.211 -2.492 7.878 1.00 95.62 122 ARG A N 1
ATOM 1012 C CA . ARG A 1 122 ? -0.559 -3.669 7.465 1.00 95.62 122 ARG A CA 1
ATOM 1013 C C . ARG A 1 122 ? -0.337 -4.802 8.453 1.00 95.62 122 ARG A C 1
ATOM 1015 O O . ARG A 1 122 ? 0.803 -5.125 8.770 1.00 95.62 122 ARG A O 1
ATOM 1022 N N . VAL A 1 123 ? -1.431 -5.425 8.872 1.00 97.00 123 VAL A N 1
ATOM 1023 C CA . VAL A 1 123 ? -1.436 -6.555 9.803 1.00 97.00 123 VAL A CA 1
ATOM 1024 C C . VAL A 1 123 ? -2.189 -7.748 9.195 1.00 97.00 123 VAL A C 1
ATOM 1026 O O . VAL A 1 123 ? -2.922 -7.574 8.213 1.00 97.00 123 VAL A O 1
ATOM 1029 N N . PRO A 1 124 ? -1.996 -8.976 9.708 1.00 96.00 124 PRO A N 1
ATOM 1030 C CA . PRO A 1 124 ? -2.701 -10.155 9.232 1.00 96.00 124 PRO A CA 1
ATOM 1031 C C . PRO A 1 124 ? -4.228 -9.982 9.180 1.00 96.00 124 PRO A C 1
ATOM 1033 O O . PRO A 1 124 ? -4.834 -9.448 10.111 1.00 96.00 124 PRO A O 1
ATOM 1036 N N . PRO A 1 125 ? -4.885 -10.499 8.130 1.00 95.25 125 PRO A N 1
ATOM 1037 C CA . PRO A 1 125 ? -6.295 -10.228 7.839 1.00 95.25 125 PRO A CA 1
ATOM 1038 C C . PRO A 1 125 ? -7.286 -10.976 8.743 1.00 95.25 125 PRO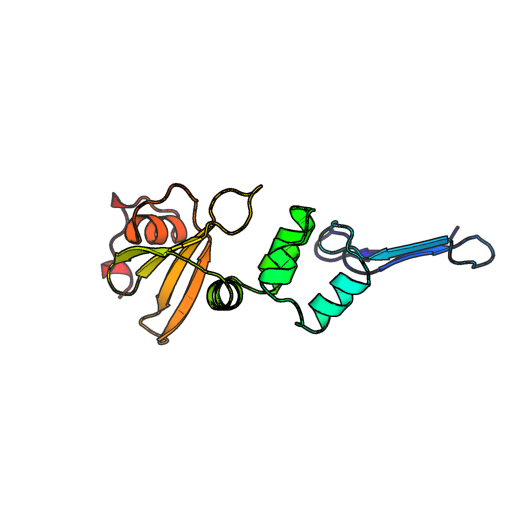 A C 1
ATOM 1040 O O . PRO A 1 125 ? -8.493 -10.801 8.617 1.00 95.25 125 PRO A O 1
ATOM 1043 N N . HIS A 1 126 ? -6.792 -11.846 9.626 1.00 94.50 126 HIS A N 1
ATOM 1044 C CA . HIS A 1 126 ? -7.603 -12.625 10.564 1.00 94.50 126 HIS A CA 1
ATOM 1045 C C . HIS A 1 126 ? -7.693 -11.981 11.956 1.00 94.50 126 HIS A C 1
ATOM 1047 O O . HIS A 1 126 ? -8.319 -12.543 12.859 1.00 94.50 126 HIS A O 1
ATOM 1053 N N . MET A 1 127 ? -7.035 -10.838 12.161 1.00 95.12 127 MET A N 1
ATOM 1054 C CA . MET A 1 127 ? -7.037 -10.147 13.444 1.00 95.12 127 MET A CA 1
ATOM 1055 C C . MET A 1 127 ? -8.389 -9.528 13.747 1.00 95.12 127 MET A C 1
ATOM 1057 O O . MET A 1 127 ? -9.026 -8.941 12.877 1.00 95.12 127 MET A O 1
ATOM 1061 N N . LYS A 1 128 ? -8.807 -9.646 15.008 1.00 95.06 128 LYS A N 1
ATOM 1062 C CA . LYS A 1 128 ? -10.131 -9.193 15.454 1.00 95.06 128 LYS A CA 1
ATOM 1063 C C . LYS A 1 128 ? -10.091 -7.976 16.367 1.00 95.06 128 LYS A C 1
ATOM 1065 O O . LYS A 1 128 ? -11.123 -7.352 16.551 1.00 95.06 128 LYS A O 1
ATOM 1070 N N . THR A 1 129 ? -8.936 -7.670 16.961 1.00 96.75 129 THR A N 1
ATOM 1071 C CA . THR A 1 129 ? -8.803 -6.571 17.932 1.00 96.75 129 THR A CA 1
ATOM 1072 C C . THR A 1 129 ? -7.540 -5.756 17.693 1.00 96.75 129 THR A C 1
ATOM 1074 O O . THR A 1 129 ? -6.508 -6.341 17.354 1.00 96.75 129 THR A O 1
ATOM 1077 N N . A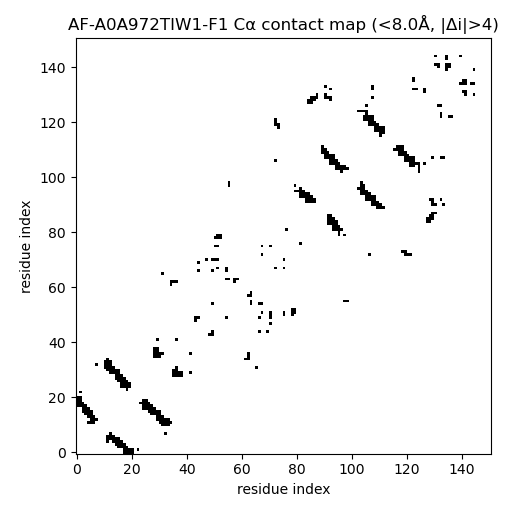LA A 1 130 ? -7.591 -4.449 17.934 1.00 95.19 130 ALA A N 1
ATOM 1078 C CA . ALA A 1 130 ? -6.467 -3.526 17.854 1.00 95.19 130 ALA A CA 1
ATOM 1079 C C . ALA A 1 130 ? -5.308 -3.997 18.742 1.00 95.19 130 ALA A C 1
ATOM 1081 O O . ALA A 1 130 ? -4.193 -4.127 18.250 1.00 95.19 130 ALA A O 1
ATOM 1082 N N . LYS A 1 131 ? -5.577 -4.438 19.979 1.00 92.69 131 LYS A N 1
ATOM 1083 C CA . LYS A 1 131 ? -4.548 -5.017 20.864 1.00 92.69 131 LYS A CA 1
ATOM 1084 C C . LYS A 1 131 ? -3.803 -6.217 20.262 1.00 92.69 131 LYS A C 1
ATOM 1086 O O . LYS A 1 131 ? -2.600 -6.359 20.441 1.00 92.69 131 LYS A O 1
ATOM 1091 N N . GLN A 1 132 ? -4.508 -7.098 19.544 1.00 93.88 132 GLN A N 1
ATOM 1092 C CA . GLN A 1 132 ? -3.878 -8.235 18.852 1.00 93.88 132 GLN A CA 1
ATOM 1093 C C . GLN A 1 132 ? -2.966 -7.757 17.718 1.00 93.88 132 GLN A C 1
ATOM 1095 O O . GLN A 1 132 ? -1.893 -8.320 17.512 1.00 93.88 132 GLN A O 1
ATOM 1100 N N . ALA A 1 133 ? -3.415 -6.742 16.981 1.00 94.88 133 ALA A N 1
ATOM 1101 C CA . ALA A 1 133 ? -2.662 -6.158 15.888 1.00 94.88 133 ALA A CA 1
ATOM 1102 C C . ALA A 1 133 ? -1.400 -5.452 16.382 1.00 94.88 133 ALA A C 1
ATOM 1104 O O . ALA A 1 133 ? -0.335 -5.696 15.826 1.00 94.88 133 ALA A O 1
ATOM 1105 N N . VAL A 1 134 ? -1.497 -4.671 17.460 1.00 92.81 134 VAL A N 1
ATOM 1106 C CA . VAL A 1 134 ? -0.340 -4.027 18.093 1.00 92.81 134 VAL A CA 1
ATOM 1107 C C . VAL A 1 134 ? 0.665 -5.082 18.558 1.00 92.81 134 VAL A C 1
ATOM 1109 O O . VAL A 1 134 ? 1.812 -5.055 18.120 1.00 92.81 134 VAL A O 1
ATOM 1112 N N . ALA A 1 135 ? 0.229 -6.084 19.329 1.00 91.31 135 ALA A N 1
ATOM 1113 C CA . ALA A 1 135 ? 1.107 -7.161 19.795 1.00 91.31 135 ALA A CA 1
ATOM 1114 C C . ALA A 1 135 ? 1.880 -7.837 18.646 1.00 91.31 135 ALA A C 1
ATOM 1116 O O . ALA A 1 135 ? 3.084 -8.067 18.743 1.00 91.31 135 ALA A O 1
ATOM 1117 N N . TRP A 1 136 ? 1.215 -8.089 17.515 1.00 93.00 136 TRP A N 1
ATOM 1118 C CA . TRP A 1 136 ? 1.859 -8.676 16.341 1.00 93.00 136 TRP A CA 1
ATOM 1119 C C . TRP A 1 136 ? 2.918 -7.774 15.707 1.00 93.00 136 TRP A C 1
ATOM 1121 O O . TRP A 1 136 ? 3.920 -8.293 15.216 1.00 93.00 136 TRP A O 1
ATOM 1131 N N . THR A 1 137 ? 2.738 -6.448 15.733 1.00 89.00 137 THR A N 1
ATOM 1132 C CA . THR A 1 137 ? 3.767 -5.517 15.236 1.00 89.00 137 THR A CA 1
ATOM 1133 C C . THR A 1 137 ? 5.051 -5.560 16.068 1.00 89.00 137 THR A C 1
ATOM 1135 O O . THR A 1 137 ? 6.118 -5.292 15.528 1.00 89.00 137 THR A O 1
ATOM 1138 N N . PHE A 1 138 ? 4.962 -6.002 17.3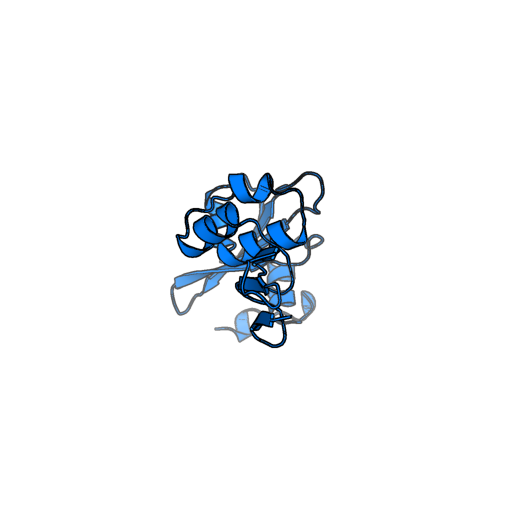27 1.00 83.56 138 PHE A N 1
ATOM 1139 C CA . PHE A 1 138 ? 6.100 -6.278 18.212 1.00 83.56 138 PHE A CA 1
ATOM 1140 C C . PHE A 1 138 ? 6.545 -7.750 18.212 1.00 83.56 138 PHE A C 1
ATOM 1142 O O . PHE A 1 138 ? 7.375 -8.141 19.026 1.00 83.56 138 PHE A O 1
ATOM 1149 N N . HIS A 1 139 ? 6.009 -8.585 17.314 1.00 82.62 139 HIS A N 1
ATOM 1150 C CA . HIS A 1 139 ? 6.255 -10.033 17.278 1.00 82.62 139 HIS A CA 1
ATOM 1151 C C . HIS A 1 139 ? 5.839 -10.788 18.561 1.00 82.62 139 HIS A C 1
ATOM 1153 O O . HIS A 1 139 ? 6.373 -11.857 18.853 1.00 82.62 139 HIS A O 1
ATOM 1159 N N . MET A 1 140 ? 4.850 -10.271 19.296 1.00 76.31 140 MET A N 1
ATOM 1160 C CA . MET A 1 140 ? 4.328 -10.839 20.547 1.00 76.31 140 MET A CA 1
ATOM 1161 C C . MET A 1 140 ? 2.901 -11.383 20.385 1.00 76.31 140 MET A C 1
ATOM 1163 O O . MET A 1 140 ? 2.156 -10.998 19.474 1.00 76.31 140 MET A O 1
ATOM 1167 N N . LYS A 1 141 ? 2.463 -12.262 21.296 1.00 68.50 141 LYS A N 1
ATOM 1168 C CA . LYS A 1 141 ? 1.040 -12.626 21.412 1.00 68.50 141 LYS A CA 1
ATOM 1169 C C . LYS A 1 141 ? 0.266 -11.538 22.157 1.00 68.50 141 LYS A C 1
ATOM 1171 O O . LYS A 1 141 ? 0.793 -10.850 23.023 1.00 68.50 141 LYS A O 1
ATOM 1176 N N . LYS A 1 142 ? -1.050 -11.455 21.913 1.00 67.00 142 LYS A N 1
ATOM 1177 C CA . LYS A 1 142 ? -1.953 -10.506 22.602 1.00 67.00 142 LYS A CA 1
ATOM 1178 C C . LYS A 1 142 ? -1.862 -10.571 24.135 1.00 67.00 142 LYS A C 1
ATOM 1180 O O . LYS A 1 142 ? -2.006 -9.543 24.786 1.00 67.00 142 LYS A O 1
ATOM 1185 N N . SER A 1 143 ? -1.694 -11.767 24.698 1.00 71.19 143 SER A N 1
ATOM 1186 C CA . SER A 1 143 ? -1.596 -11.990 26.148 1.00 71.19 143 SER A CA 1
ATOM 1187 C C . SER A 1 143 ? -0.275 -11.515 26.749 1.00 71.19 143 SER A C 1
ATOM 1189 O O . SER A 1 143 ? -0.223 -11.264 27.944 1.00 71.19 143 SER A O 1
ATOM 1191 N N . GLU A 1 144 ? 0.773 -11.424 25.933 1.00 66.19 144 GLU A N 1
ATOM 1192 C CA . GLU A 1 144 ? 2.125 -11.024 26.341 1.00 66.19 144 GLU A CA 1
ATOM 1193 C C . GLU A 1 144 ? 2.316 -9.505 26.219 1.00 66.19 144 GLU A C 1
ATOM 1195 O O . GLU A 1 144 ? 3.228 -8.949 26.814 1.00 66.19 144 GLU A O 1
ATOM 1200 N N . TYR A 1 145 ? 1.440 -8.826 25.474 1.00 69.44 145 TYR A N 1
ATOM 1201 C CA . TYR A 1 145 ? 1.534 -7.393 25.231 1.00 69.44 145 TYR A CA 1
ATOM 1202 C C . TYR A 1 145 ? 0.926 -6.555 26.368 1.00 69.44 145 TYR A C 1
ATOM 1204 O O . TYR A 1 145 ? -0.300 -6.564 26.577 1.00 69.44 145 TYR A O 1
ATOM 1212 N N . ASN A 1 146 ? 1.784 -5.794 27.057 1.00 70.44 146 ASN A N 1
ATOM 1213 C CA . ASN A 1 146 ? 1.420 -4.850 28.110 1.00 70.44 146 ASN A CA 1
ATOM 1214 C C . ASN A 1 146 ? 1.838 -3.408 27.739 1.00 70.44 146 ASN A C 1
ATOM 1216 O O . ASN A 1 146 ? 3.022 -3.091 27.781 1.00 70.44 146 ASN A O 1
ATOM 1220 N N . PRO A 1 147 ? 0.888 -2.509 27.420 1.00 64.38 147 PRO A N 1
ATOM 1221 C CA . PRO A 1 147 ? 1.195 -1.141 26.983 1.00 64.38 147 PRO A CA 1
ATOM 1222 C C . PRO A 1 147 ? 1.933 -0.269 28.013 1.00 64.38 147 PRO A C 1
ATOM 1224 O O . PRO A 1 147 ? 2.478 0.764 27.646 1.00 64.38 147 PRO A O 1
ATOM 1227 N N . ILE A 1 148 ? 1.928 -0.648 29.297 1.00 61.88 148 ILE A N 1
ATOM 1228 C CA . ILE A 1 148 ? 2.612 0.101 30.369 1.00 61.88 148 ILE A CA 1
ATOM 1229 C C . ILE A 1 148 ? 4.137 0.094 30.161 1.00 61.88 148 ILE A C 1
ATOM 1231 O O . ILE A 1 148 ? 4.806 1.025 30.592 1.00 61.88 148 ILE A O 1
ATOM 1235 N N . ASP A 1 149 ? 4.672 -0.902 29.451 1.00 56.28 149 ASP A N 1
ATOM 1236 C CA . ASP A 1 149 ? 6.108 -1.026 29.176 1.00 56.28 149 ASP A CA 1
ATOM 1237 C C . ASP A 1 149 ? 6.595 -0.079 28.054 1.00 56.28 149 ASP A C 1
ATOM 1239 O O . ASP A 1 149 ? 7.792 -0.006 27.782 1.00 56.28 149 ASP A O 1
ATOM 1243 N N . GLU A 1 150 ? 5.683 0.644 27.389 1.00 54.31 150 GLU A N 1
ATOM 1244 C CA . GLU A 1 150 ? 5.983 1.574 26.286 1.00 54.31 150 GLU A CA 1
ATOM 1245 C C . GLU A 1 150 ? 5.912 3.065 26.673 1.00 54.31 150 GLU A C 1
ATOM 1247 O O . GLU A 1 150 ? 6.127 3.923 25.810 1.00 54.31 150 GLU A O 1
ATOM 1252 N N . ALA A 1 151 ? 5.571 3.374 27.929 1.00 49.75 151 ALA A N 1
ATOM 1253 C CA . ALA A 1 151 ? 5.433 4.736 28.458 1.00 49.75 151 ALA A CA 1
ATOM 1254 C C . ALA A 1 151 ? 6.741 5.255 29.073 1.00 49.75 151 ALA A C 1
ATOM 1256 O O . ALA A 1 151 ? 7.050 6.447 28.841 1.00 49.75 151 ALA A O 1
#

Sequence (151 aa):
MKMQMNFSDGLRNGFYKKWTPEGKLILKQIYVRNTKISNRLYARMENKELSAQDIIKIKNAAVRRICLEELGYARFLSQVEHKVIDRDGEYELIKIDWHKREEPMHLLKVKCPSTGAYYTLRVPPHMKTAKQAVAWTFHMKKSEYNPIDEA

Solvent-accessible surface area (backbone atoms only — not comparable to full-atom values): 8801 Å² total; per-residue (Å²): 111,49,76,48,74,36,65,53,97,91,25,40,31,44,55,37,38,33,27,43,79,88,66,49,79,75,44,80,50,35,25,53,80,64,40,80,47,55,71,69,59,49,53,32,56,78,70,67,66,69,50,48,71,59,40,58,67,44,82,54,64,70,61,27,50,53,51,46,65,71,58,30,58,63,62,36,54,77,66,49,83,69,42,79,71,29,73,49,93,63,26,37,20,31,43,26,86,69,41,99,92,52,79,52,46,23,33,40,37,37,52,41,86,93,76,66,48,78,48,58,44,82,44,69,67,84,66,75,42,23,62,46,47,54,16,47,78,72,76,41,53,52,90,74,54,60,77,79,82,78,115

Foldseek 3Di:
DDWDFDDDPNFTAAWTWDADPVGHTDDIWGDHRNHTDDPVVVVCLVVVNDALVNLQPDPDPVSSVVSDVSNDPVRNVVRADWDFQEDDVQWTWIWGPRHPVDQIWIWIWGQDPVPRDIDIHTADNPDRYRLQRVQVVVVHGSVPDDCVVVD

Nearest PDB structures (foldseek):
  7nr3-assembly1_A  TM=6.849E-01  e=5.978E+00  Homo sapiens
  1xs0-assembly1_A-2  TM=2.761E-01  e=1.778E+00  Escherichia coli K-12